Protein AF-A0A6M0CFJ0-F1 (afdb_monomer)

Secondary structure (DSSP, 8-state):
--TTTT-HHHHHHHHHHHHHHHHHH-SS-SB-HHHHHHHHHHHHHHHHHHHHHHHHHHHHHHHHHHHHHHTTHHHHHHTT-PPGGGG-B-HHHHHHHHHHHHHHHTT--

Foldseek 3Di:
DPVLVVQQLNVQLVVLVVVLVVQVPDPDRQADPQRSVLLSVLSSLQSNQVNPVSNVVVVCVSVVVSVVLQVCQVVCVVVVNRDPPNNHHHNCNSCVPCVVVSVVSVVRD

Sequence (109 aa):
MLPLVEHPWLTGLILNSVLAIAAIISPKKLLTPAGLIHAWALGVIIWGTLGWQGYGVIMFYFLVGSAVTRIGMAEKEAAGIAEKRSGARGPENVWGSALTGTICALGIW

Mean predicted aligned error: 4.58 Å

Solvent-accessible surface area (backbone atoms only — not comparable to full-atom values): 6001 Å² total; per-residue (Å²): 130,65,76,55,73,80,37,42,54,58,44,17,47,53,54,32,49,54,51,50,53,52,52,70,71,42,89,77,53,62,42,36,78,64,14,44,56,46,48,36,54,50,45,22,50,35,23,46,56,49,33,70,66,47,38,50,52,54,51,49,54,52,53,52,52,54,52,60,64,54,59,61,42,72,59,28,50,75,69,72,66,48,56,70,74,83,57,28,34,39,47,67,62,54,44,72,76,40,46,69,60,49,57,54,42,74,67,65,124

Radius of gyration: 15.46 Å; Cα contacts (8 Å, |Δi|>4): 82; chains: 1; bounding box: 36×21×51 Å

pLDDT: mean 90.95, std 9.39, range [51.56, 98.5]

Structure (mmCIF, N/CA/C/O backbone):
data_AF-A0A6M0CFJ0-F1
#
_entry.id   AF-A0A6M0CFJ0-F1
#
loop_
_atom_site.group_PDB
_atom_site.id
_atom_site.type_symbol
_atom_site.label_atom_id
_atom_site.label_alt_id
_atom_site.label_comp_id
_atom_site.label_asym_id
_atom_site.label_entity_id
_atom_site.label_seq_id
_atom_site.pdbx_PDB_ins_code
_atom_site.Cartn_x
_atom_site.Cartn_y
_atom_site.Cartn_z
_atom_site.occupancy
_atom_site.B_iso_or_equiv
_atom_site.auth_seq_id
_atom_site.auth_comp_id
_atom_site.auth_asym_id
_atom_site.auth_atom_id
_atom_site.pdbx_PDB_model_num
ATOM 1 N N . MET A 1 1 ? 0.773 -0.155 -28.346 1.00 51.56 1 MET A N 1
ATOM 2 C CA . MET A 1 1 ? 0.516 -0.121 -26.887 1.00 51.56 1 MET A CA 1
ATOM 3 C C . MET A 1 1 ? 0.596 1.333 -26.438 1.00 51.56 1 MET A C 1
ATOM 5 O O . MET A 1 1 ? 1.303 2.092 -27.082 1.00 51.56 1 MET A O 1
ATOM 9 N N . LEU A 1 2 ? -0.173 1.759 -25.430 1.00 55.88 2 LEU A N 1
ATOM 10 C CA . LEU A 1 2 ? -0.109 3.138 -24.918 1.00 55.88 2 LEU A CA 1
ATOM 11 C C . LEU A 1 2 ? 1.305 3.439 -24.373 1.00 55.88 2 LEU A C 1
ATOM 13 O O . LEU A 1 2 ? 1.845 2.581 -23.676 1.00 55.88 2 LEU A O 1
ATOM 17 N N . PRO A 1 3 ? 1.872 4.640 -24.597 1.00 60.22 3 PRO A N 1
ATOM 18 C CA . PRO A 1 3 ? 3.250 4.987 -24.216 1.00 60.22 3 PRO A CA 1
ATOM 19 C C . PRO A 1 3 ? 3.545 4.868 -22.709 1.00 60.22 3 PRO A C 1
ATOM 21 O O . PRO A 1 3 ? 4.693 4.719 -22.311 1.00 60.22 3 PRO A O 1
ATOM 24 N N . LEU A 1 4 ? 2.518 4.870 -21.851 1.00 58.06 4 LEU A N 1
ATOM 25 C CA . LEU A 1 4 ? 2.677 4.639 -20.410 1.00 58.06 4 LEU A CA 1
ATOM 26 C C . LEU A 1 4 ? 3.129 3.206 -20.085 1.00 58.06 4 LEU A C 1
ATOM 28 O O . LEU A 1 4 ? 3.909 3.000 -19.156 1.00 58.06 4 LEU A O 1
ATOM 32 N N . VAL A 1 5 ? 2.699 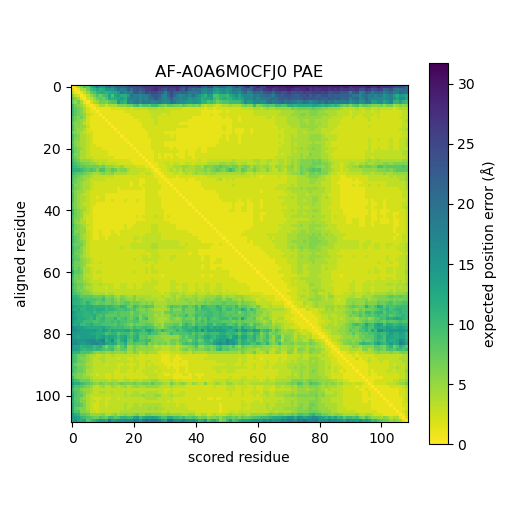2.216 -20.873 1.00 63.03 5 VAL A N 1
ATOM 33 C CA . VAL A 1 5 ? 3.082 0.808 -20.670 1.00 63.03 5 VAL A CA 1
ATOM 34 C C . VAL A 1 5 ? 4.590 0.612 -20.866 1.00 63.03 5 VAL A C 1
ATOM 36 O O . VAL A 1 5 ? 5.177 -0.248 -20.218 1.00 63.03 5 VAL A 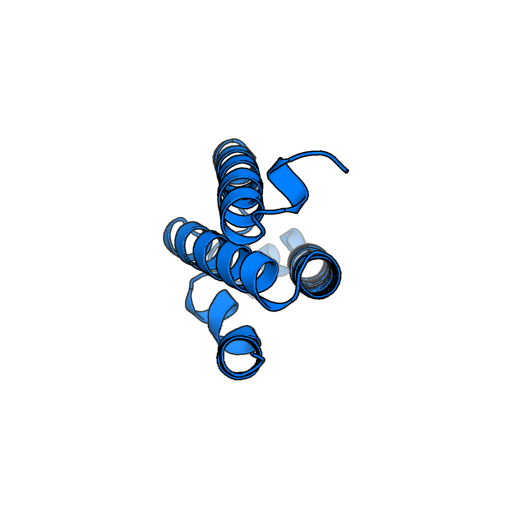O 1
ATOM 39 N N . GLU A 1 6 ? 5.228 1.443 -21.695 1.00 75.25 6 GLU A N 1
ATOM 40 C CA . GLU A 1 6 ? 6.665 1.363 -21.985 1.00 75.25 6 GLU A CA 1
ATOM 41 C C . GLU A 1 6 ? 7.545 1.863 -20.829 1.00 75.25 6 GLU A C 1
ATOM 43 O O . GLU A 1 6 ? 8.725 1.528 -20.770 1.00 75.25 6 GLU A O 1
ATOM 48 N N . HIS A 1 7 ? 6.981 2.614 -19.875 1.00 89.44 7 HIS A N 1
ATOM 49 C CA . HIS A 1 7 ? 7.714 3.143 -18.725 1.00 89.44 7 HIS A CA 1
ATOM 50 C C . HIS A 1 7 ? 7.130 2.595 -17.407 1.00 89.44 7 HIS A C 1
ATOM 52 O O . HIS A 1 7 ? 6.359 3.284 -16.726 1.00 89.44 7 HIS A O 1
ATOM 58 N N . PRO A 1 8 ? 7.484 1.355 -17.007 1.00 91.56 8 PRO A N 1
ATOM 59 C CA . PRO A 1 8 ? 6.822 0.638 -15.912 1.00 91.56 8 PRO A CA 1
ATOM 60 C C . PRO A 1 8 ? 6.860 1.415 -14.592 1.00 91.56 8 PRO A C 1
ATOM 62 O O . PRO A 1 8 ? 5.840 1.545 -13.923 1.00 91.56 8 PRO A O 1
ATOM 65 N N . TRP A 1 9 ? 7.988 2.042 -14.262 1.00 94.69 9 TRP A N 1
ATOM 66 C CA . TRP A 1 9 ? 8.125 2.871 -13.062 1.00 94.69 9 TRP A CA 1
ATOM 67 C C . TRP A 1 9 ? 7.190 4.087 -13.034 1.00 94.69 9 TRP A C 1
ATOM 69 O O . TRP A 1 9 ? 6.632 4.403 -11.985 1.00 94.69 9 TRP A O 1
ATOM 79 N N . LEU A 1 10 ? 6.972 4.744 -14.179 1.00 95.56 10 LEU A N 1
ATOM 80 C CA . LEU A 1 10 ? 6.082 5.904 -14.267 1.00 95.56 10 LEU A CA 1
ATOM 81 C C . LEU A 1 10 ? 4.621 5.469 -14.131 1.00 95.56 10 LEU A C 1
ATOM 83 O O . LEU A 1 10 ? 3.858 6.093 -13.394 1.00 95.56 10 LEU A O 1
ATOM 87 N N . THR A 1 11 ? 4.246 4.364 -14.780 1.00 95.12 11 THR A N 1
ATOM 88 C CA . THR A 1 11 ? 2.911 3.777 -14.615 1.00 95.12 11 THR A CA 1
ATOM 89 C C . THR A 1 11 ? 2.660 3.375 -13.167 1.00 95.12 11 THR A C 1
ATOM 91 O O . THR A 1 11 ? 1.619 3.729 -12.615 1.00 95.12 11 THR A O 1
ATOM 94 N N . GLY A 1 12 ? 3.628 2.720 -12.521 1.00 96.75 12 GLY A N 1
ATOM 95 C CA . GLY A 1 12 ? 3.562 2.387 -11.101 1.00 96.75 12 GLY A CA 1
ATOM 96 C C . GLY A 1 12 ? 3.373 3.628 -10.231 1.00 96.75 12 GLY A C 1
ATOM 97 O O . GLY A 1 12 ? 2.481 3.649 -9.384 1.00 96.75 12 GLY A O 1
ATOM 98 N N . LEU A 1 13 ? 4.150 4.688 -10.465 1.00 97.81 13 LEU A N 1
ATOM 99 C CA . LEU A 1 13 ? 4.053 5.946 -9.723 1.00 97.81 13 LEU A CA 1
ATOM 100 C C . LEU A 1 13 ? 2.664 6.587 -9.846 1.00 97.81 13 LEU A C 1
ATOM 102 O O . LEU A 1 13 ? 2.060 6.947 -8.832 1.00 97.81 13 LEU A O 1
ATOM 106 N N . ILE A 1 14 ? 2.141 6.703 -11.070 1.00 97.25 14 ILE A N 1
ATOM 107 C CA . ILE A 1 14 ? 0.830 7.309 -11.339 1.00 97.25 14 ILE A CA 1
ATOM 108 C C . ILE A 1 14 ? -0.278 6.467 -10.703 1.00 97.25 14 ILE A C 1
ATOM 110 O O . ILE A 1 14 ? -1.081 6.997 -9.934 1.00 97.25 14 ILE A O 1
ATOM 114 N N . LEU A 1 15 ? -0.292 5.158 -10.969 1.00 97.19 15 LEU A N 1
ATOM 115 C CA . LEU A 1 15 ? -1.300 4.235 -10.449 1.00 97.19 15 LEU A CA 1
ATOM 116 C C . LEU A 1 15 ? -1.368 4.286 -8.920 1.00 97.19 15 LEU A C 1
ATOM 118 O O . LEU A 1 15 ? -2.443 4.475 -8.348 1.00 97.19 15 LEU A O 1
ATOM 122 N N . ASN A 1 16 ? -0.222 4.161 -8.250 1.00 98.31 16 ASN A N 1
ATOM 123 C CA . ASN A 1 16 ? -0.182 4.146 -6.792 1.00 98.31 16 ASN A CA 1
ATOM 124 C C . ASN A 1 16 ? -0.545 5.510 -6.200 1.00 98.31 16 ASN A C 1
ATOM 126 O O . ASN A 1 16 ? -1.179 5.556 -5.149 1.00 98.31 16 ASN A O 1
ATOM 130 N N . SER A 1 17 ? -0.218 6.617 -6.869 1.00 98.44 17 SER A N 1
ATOM 131 C CA . SER A 1 17 ? -0.623 7.954 -6.417 1.00 98.44 17 SER A CA 1
ATOM 132 C C . SER A 1 17 ? -2.139 8.152 -6.504 1.00 98.44 17 SER A C 1
ATOM 134 O O . SER A 1 17 ? -2.743 8.654 -5.557 1.00 98.44 17 SER A O 1
ATOM 136 N N . VAL A 1 18 ? -2.782 7.678 -7.579 1.00 98.31 18 VAL A N 1
ATOM 137 C CA . VAL A 1 18 ? -4.251 7.680 -7.705 1.00 98.31 18 VAL A CA 1
ATOM 138 C C . VAL A 1 18 ? -4.896 6.841 -6.597 1.00 98.31 18 VAL A C 1
ATOM 140 O O . VAL A 1 18 ? -5.828 7.300 -5.934 1.00 98.31 18 VAL A O 1
ATOM 143 N N . LEU A 1 19 ? -4.374 5.639 -6.337 1.00 97.69 19 LEU A N 1
ATOM 144 C CA . LEU A 1 19 ? -4.867 4.776 -5.259 1.00 97.69 19 LEU A CA 1
ATOM 145 C C . LEU A 1 19 ? -4.644 5.386 -3.869 1.00 97.69 19 LEU A C 1
ATOM 147 O O . LEU A 1 19 ? -5.511 5.262 -3.003 1.00 97.69 19 LEU A O 1
ATOM 151 N N . ALA A 1 20 ? -3.527 6.082 -3.651 1.00 98.12 20 ALA A N 1
ATOM 152 C CA . ALA A 1 20 ? -3.262 6.773 -2.396 1.00 98.12 20 ALA A CA 1
ATOM 153 C C . ALA A 1 20 ? -4.268 7.906 -2.155 1.00 98.12 20 ALA A C 1
ATOM 155 O O . ALA A 1 20 ? -4.826 8.000 -1.061 1.00 98.12 20 ALA A O 1
ATOM 156 N N . ILE A 1 21 ? -4.579 8.704 -3.182 1.00 98.06 21 ILE A N 1
ATOM 157 C CA . ILE A 1 21 ? -5.630 9.729 -3.113 1.00 98.06 21 ILE A CA 1
ATOM 158 C C . ILE A 1 21 ? -6.983 9.079 -2.792 1.00 98.06 21 ILE A C 1
ATOM 160 O O . ILE A 1 21 ? -7.667 9.519 -1.867 1.00 98.06 21 ILE A O 1
ATOM 164 N N . ALA A 1 22 ? -7.338 7.986 -3.477 1.00 97.31 22 ALA A N 1
ATOM 165 C CA . ALA A 1 22 ? -8.566 7.237 -3.205 1.00 97.31 22 ALA A CA 1
ATOM 166 C C . ALA A 1 22 ? -8.631 6.723 -1.748 1.00 97.31 22 ALA A C 1
ATOM 168 O O . ALA A 1 22 ? -9.671 6.802 -1.089 1.00 97.31 22 ALA A O 1
ATOM 169 N N . ALA A 1 23 ? -7.512 6.252 -1.194 1.00 96.25 23 ALA A N 1
ATOM 170 C CA . ALA A 1 23 ? -7.420 5.823 0.201 1.00 96.25 23 ALA A CA 1
ATOM 171 C C . ALA A 1 23 ? -7.539 6.997 1.200 1.00 96.25 23 ALA A C 1
ATOM 173 O O . ALA A 1 23 ? -8.128 6.845 2.279 1.00 96.25 23 ALA A O 1
ATOM 174 N N . ILE A 1 24 ? -7.030 8.183 0.849 1.00 96.88 24 ILE A N 1
ATOM 175 C CA . ILE A 1 24 ? -7.139 9.407 1.659 1.00 96.88 24 ILE A CA 1
ATOM 176 C C . ILE A 1 24 ? -8.583 9.912 1.720 1.00 96.88 24 ILE A C 1
ATOM 178 O O . ILE A 1 24 ? -9.013 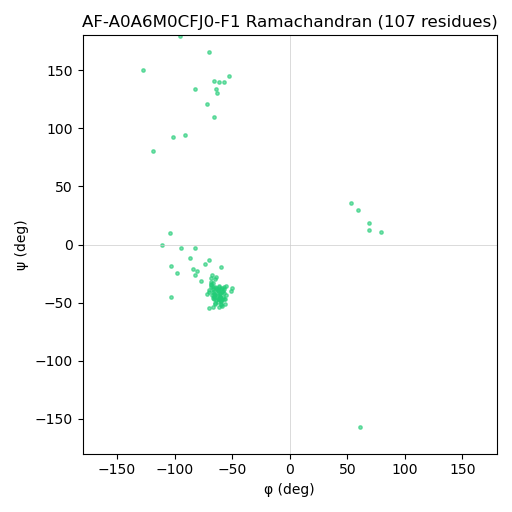10.345 2.788 1.00 96.88 24 ILE A O 1
ATOM 182 N N . ILE A 1 25 ? -9.360 9.798 0.644 1.00 96.75 25 ILE A N 1
ATOM 183 C CA . ILE A 1 25 ? -10.773 10.219 0.645 1.00 96.75 25 ILE A CA 1
ATOM 184 C C . ILE A 1 25 ? -11.722 9.149 1.203 1.00 96.75 25 ILE A C 1
ATOM 186 O O . ILE A 1 25 ? -12.816 9.471 1.656 1.00 96.75 25 ILE A O 1
ATOM 190 N N . SER A 1 26 ? -11.316 7.875 1.216 1.00 93.25 26 SER A N 1
ATOM 191 C CA . SER A 1 26 ? -12.170 6.782 1.693 1.00 93.25 26 SER A CA 1
ATOM 192 C C . SER A 1 26 ? -12.508 6.920 3.188 1.00 93.25 26 SER A C 1
ATOM 194 O O . SER A 1 26 ? -11.594 7.124 3.998 1.00 93.25 26 SER A O 1
ATOM 196 N N . PRO A 1 27 ? -13.782 6.750 3.596 1.00 87.25 27 PRO A N 1
ATOM 197 C CA . PRO A 1 27 ? -14.190 6.868 4.998 1.00 87.25 27 PRO A CA 1
ATOM 198 C C . PRO A 1 27 ? -13.633 5.732 5.866 1.00 87.25 27 PRO A C 1
ATOM 200 O O . PRO A 1 27 ? -13.371 5.915 7.052 1.00 87.25 27 PRO A O 1
ATOM 203 N N . LYS A 1 28 ? -13.407 4.548 5.283 1.00 87.44 28 LYS A N 1
ATOM 204 C CA . LYS A 1 28 ? -12.923 3.368 6.007 1.00 87.44 28 LYS A CA 1
ATOM 205 C C . LYS A 1 28 ? -11.426 3.165 5.778 1.00 87.44 28 LYS A C 1
ATOM 207 O O . LYS A 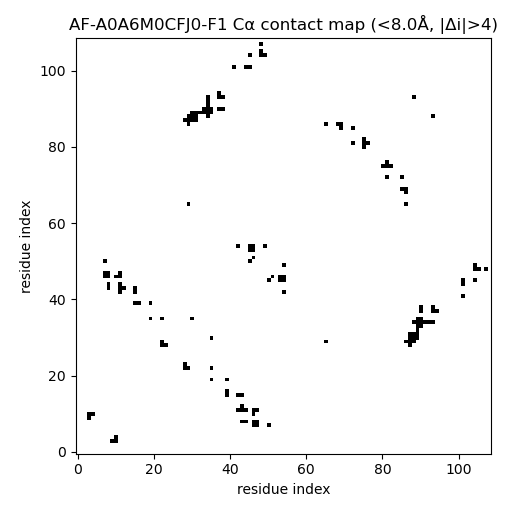1 28 ? -11.023 2.455 4.858 1.00 87.44 28 LYS A O 1
ATOM 212 N N . LYS A 1 29 ? -10.595 3.721 6.661 1.00 92.06 29 LYS A N 1
ATOM 213 C CA . LYS A 1 29 ? -9.124 3.667 6.560 1.00 92.06 29 LYS A CA 1
ATOM 214 C C . LYS A 1 29 ? -8.573 2.253 6.720 1.00 92.06 29 LYS A C 1
ATOM 216 O O . LYS A 1 29 ? -8.646 1.693 7.803 1.00 92.06 29 LYS A O 1
ATOM 221 N N . LEU A 1 30 ? -8.053 1.662 5.644 1.00 93.69 30 LEU A N 1
ATOM 222 C CA . LEU A 1 30 ? -7.410 0.335 5.666 1.00 93.69 30 LEU A CA 1
ATOM 223 C C . LEU A 1 30 ? -5.962 0.383 6.169 1.00 93.69 30 LEU A C 1
ATOM 225 O O . LEU A 1 30 ? -5.427 -0.621 6.633 1.00 93.69 30 LEU A O 1
ATOM 229 N N . LEU A 1 31 ? -5.337 1.552 6.059 1.00 95.31 31 LEU A N 1
ATOM 230 C CA . LEU A 1 31 ? -3.947 1.811 6.402 1.00 95.31 31 LEU A CA 1
ATOM 231 C C . LEU A 1 31 ? -3.881 3.010 7.347 1.00 95.31 31 LEU A C 1
ATOM 233 O O . LEU A 1 31 ? -4.710 3.921 7.268 1.00 95.31 31 LEU A O 1
ATOM 237 N N . THR A 1 32 ? -2.879 3.024 8.221 1.00 96.00 32 THR A N 1
ATOM 238 C CA . THR A 1 32 ? -2.478 4.249 8.925 1.00 96.00 32 THR A CA 1
ATOM 239 C C . THR A 1 32 ? -1.824 5.228 7.937 1.00 96.00 32 THR A C 1
ATOM 241 O O . THR A 1 32 ? -1.435 4.805 6.847 1.00 96.00 32 THR A O 1
ATOM 244 N N . PRO A 1 33 ? -1.639 6.519 8.277 1.00 96.62 33 PRO A N 1
ATOM 245 C CA . PRO A 1 33 ? -0.937 7.456 7.394 1.00 96.62 33 PRO A CA 1
ATOM 246 C C . PRO A 1 33 ? 0.465 6.972 6.993 1.00 96.62 33 PRO A C 1
ATOM 248 O O . PRO A 1 33 ? 0.813 6.987 5.816 1.00 96.62 33 PRO A O 1
ATOM 251 N N . ALA A 1 34 ? 1.236 6.446 7.951 1.00 97.50 34 ALA A N 1
ATOM 252 C CA . ALA A 1 34 ? 2.529 5.828 7.663 1.00 97.50 34 ALA A CA 1
ATOM 253 C C . ALA A 1 34 ? 2.369 4.551 6.819 1.00 97.50 34 ALA A C 1
ATOM 255 O O . ALA A 1 34 ? 3.084 4.361 5.840 1.00 97.50 34 ALA A O 1
ATOM 256 N N . GLY A 1 35 ? 1.387 3.699 7.135 1.00 97.31 35 GLY A N 1
ATOM 257 C CA . GLY A 1 35 ? 1.086 2.507 6.341 1.00 97.31 35 GLY A CA 1
ATOM 258 C C . GLY A 1 35 ? 0.776 2.838 4.880 1.00 97.31 35 GLY A C 1
ATOM 259 O O . GLY A 1 35 ? 1.215 2.115 3.994 1.00 97.31 35 GLY A O 1
ATOM 260 N N . LEU A 1 36 ? 0.096 3.957 4.616 1.00 98.00 36 LEU A N 1
ATOM 261 C CA . LEU A 1 36 ? -0.216 4.417 3.266 1.00 98.00 36 LEU A CA 1
ATOM 262 C C . LEU A 1 36 ? 1.036 4.808 2.478 1.00 98.00 36 LEU A C 1
ATOM 264 O O . LEU A 1 36 ? 1.173 4.391 1.333 1.00 98.00 36 LEU A O 1
ATOM 268 N N . ILE A 1 37 ? 1.961 5.551 3.092 1.00 98.38 37 ILE A N 1
ATOM 269 C CA . ILE A 1 37 ? 3.234 5.932 2.457 1.00 98.38 37 ILE A CA 1
ATOM 270 C C . ILE A 1 37 ? 4.045 4.679 2.100 1.00 98.38 37 ILE A C 1
ATOM 272 O O . ILE A 1 37 ? 4.551 4.551 0.987 1.00 98.38 37 ILE A O 1
ATOM 276 N N . HIS A 1 38 ? 4.124 3.720 3.025 1.00 98.25 38 HIS A N 1
ATOM 277 C CA . HIS A 1 38 ? 4.862 2.477 2.806 1.00 98.25 38 HIS A CA 1
ATOM 278 C C . HIS A 1 38 ? 4.177 1.568 1.773 1.00 98.25 38 HIS A C 1
ATOM 280 O O . HIS A 1 38 ? 4.865 0.972 0.949 1.00 98.25 38 HIS A O 1
ATOM 286 N N . ALA A 1 39 ? 2.844 1.484 1.774 1.00 97.69 39 ALA A N 1
ATOM 287 C CA . ALA A 1 39 ? 2.087 0.728 0.776 1.00 97.69 39 ALA A CA 1
ATOM 288 C C . ALA A 1 39 ? 2.205 1.348 -0.624 1.00 97.69 39 ALA A C 1
ATOM 290 O O . ALA A 1 39 ? 2.345 0.616 -1.599 1.00 97.69 39 ALA A O 1
ATOM 291 N N . TRP A 1 40 ? 2.209 2.681 -0.720 1.00 98.50 40 TRP A N 1
ATOM 292 C CA . TRP A 1 40 ? 2.467 3.401 -1.965 1.00 98.50 40 TRP A CA 1
ATOM 293 C C . TRP A 1 40 ? 3.856 3.065 -2.516 1.00 98.50 40 TRP A C 1
ATOM 295 O O . TRP A 1 40 ? 3.966 2.638 -3.663 1.00 98.50 40 TRP A O 1
ATOM 305 N N . ALA A 1 41 ? 4.902 3.168 -1.688 1.00 98.31 41 ALA A N 1
ATOM 306 C CA . ALA A 1 41 ? 6.268 2.850 -2.101 1.00 98.31 41 ALA A CA 1
ATOM 307 C C . ALA A 1 41 ? 6.402 1.385 -2.547 1.00 98.31 41 ALA A C 1
ATOM 309 O O . ALA A 1 41 ? 6.936 1.112 -3.622 1.00 98.31 41 ALA A O 1
ATOM 310 N N . LEU A 1 42 ? 5.859 0.448 -1.760 1.00 98.06 42 LEU A N 1
ATOM 311 C CA . LEU A 1 42 ? 5.844 -0.973 -2.104 1.00 98.06 42 LEU A CA 1
ATOM 312 C C . LEU A 1 42 ? 5.128 -1.217 -3.438 1.00 98.06 42 LEU A C 1
ATOM 314 O O . LEU A 1 42 ? 5.642 -1.938 -4.287 1.00 98.06 42 LEU A O 1
ATOM 318 N N . GLY A 1 43 ? 3.967 -0.601 -3.651 1.00 97.88 43 GLY A N 1
ATOM 319 C CA . GLY A 1 43 ? 3.215 -0.762 -4.887 1.00 97.88 43 GLY A CA 1
ATOM 320 C C . GLY A 1 43 ? 3.956 -0.224 -6.115 1.00 97.88 43 GLY A C 1
ATOM 321 O O . GLY A 1 43 ? 3.914 -0.858 -7.171 1.00 97.88 43 GLY A O 1
ATOM 322 N N . VAL A 1 44 ? 4.678 0.896 -5.995 1.00 98.19 44 VAL A N 1
ATOM 323 C CA . VAL A 1 44 ? 5.531 1.410 -7.083 1.00 98.19 44 VAL A CA 1
ATOM 324 C C . VAL A 1 44 ? 6.643 0.412 -7.410 1.00 98.19 44 VAL A C 1
ATOM 326 O O . VAL A 1 44 ? 6.844 0.100 -8.583 1.00 98.19 44 VAL A O 1
ATOM 329 N N . ILE A 1 45 ? 7.315 -0.134 -6.391 1.00 97.31 45 ILE A N 1
ATOM 330 C CA . ILE A 1 45 ? 8.389 -1.123 -6.569 1.00 97.31 45 ILE A CA 1
ATOM 331 C C . ILE A 1 45 ? 7.863 -2.393 -7.237 1.00 97.31 45 ILE A C 1
ATOM 333 O O . ILE A 1 45 ? 8.459 -2.872 -8.200 1.00 97.31 45 ILE A O 1
ATOM 337 N N . ILE A 1 46 ? 6.736 -2.931 -6.767 1.00 96.94 46 ILE A N 1
ATOM 338 C CA . ILE A 1 46 ? 6.167 -4.171 -7.306 1.00 96.94 46 ILE A CA 1
ATOM 339 C C . ILE A 1 46 ? 5.716 -3.984 -8.752 1.00 96.94 46 ILE A C 1
ATOM 341 O O . ILE A 1 46 ? 5.973 -4.856 -9.575 1.00 96.94 46 ILE A O 1
ATOM 345 N N . TRP A 1 47 ? 5.111 -2.845 -9.097 1.00 96.81 47 TRP A N 1
ATOM 346 C CA . TRP A 1 47 ? 4.772 -2.571 -10.493 1.00 96.81 47 TRP A CA 1
ATOM 347 C C . TRP A 1 47 ? 6.028 -2.430 -11.363 1.00 96.81 47 TRP A C 1
ATOM 349 O O . TRP A 1 47 ? 6.080 -2.977 -12.461 1.00 96.81 47 TRP A O 1
ATOM 359 N N . GLY A 1 48 ? 7.046 -1.716 -10.871 1.00 95.31 48 GLY A N 1
ATOM 360 C CA . GLY A 1 48 ? 8.301 -1.490 -11.589 1.00 95.31 48 GLY A CA 1
ATOM 361 C C . GLY A 1 48 ? 9.126 -2.756 -11.834 1.00 95.31 48 GLY A C 1
ATOM 362 O O . GLY A 1 48 ? 9.827 -2.821 -12.838 1.00 95.31 48 GLY A O 1
ATOM 363 N N . THR A 1 49 ? 9.025 -3.754 -10.951 1.00 95.06 49 THR A N 1
ATOM 364 C CA . THR A 1 49 ? 9.826 -4.993 -10.998 1.00 95.06 49 THR A CA 1
ATOM 365 C C . THR A 1 49 ? 9.052 -6.199 -11.532 1.00 95.06 49 THR A C 1
ATOM 367 O O . THR A 1 49 ? 9.556 -6.936 -12.370 1.00 95.06 49 THR A O 1
ATOM 370 N N . LEU A 1 50 ? 7.814 -6.410 -11.074 1.00 94.62 50 LEU A N 1
ATOM 371 C CA . LEU A 1 50 ? 7.008 -7.604 -11.370 1.00 94.62 50 LEU A CA 1
ATOM 372 C C . LEU A 1 50 ? 5.797 -7.317 -12.269 1.00 94.62 50 LEU A C 1
ATOM 374 O O . LEU A 1 50 ? 5.020 -8.228 -12.569 1.00 94.62 50 LEU A O 1
ATOM 378 N N . GLY A 1 51 ? 5.603 -6.059 -12.673 1.00 94.25 51 GLY A N 1
ATOM 379 C CA . GLY A 1 51 ? 4.496 -5.645 -13.525 1.00 94.25 51 GLY A CA 1
ATOM 380 C C . GLY A 1 51 ? 3.120 -5.892 -12.904 1.00 94.25 51 GLY A C 1
ATOM 381 O O . GLY A 1 51 ? 2.943 -5.993 -11.686 1.00 94.25 51 GLY A O 1
ATOM 382 N N . TRP A 1 52 ? 2.112 -5.993 -13.770 1.00 95.06 52 TRP A N 1
ATOM 383 C CA . TRP A 1 52 ? 0.717 -6.146 -13.356 1.00 95.06 52 TRP A CA 1
ATOM 384 C C . TRP A 1 52 ? 0.442 -7.499 -12.681 1.00 95.06 52 TRP A C 1
ATOM 386 O O . TRP A 1 52 ? -0.461 -7.587 -11.851 1.00 95.06 52 TRP A O 1
ATOM 396 N N . GLN A 1 53 ? 1.225 -8.538 -12.994 1.00 95.25 53 GLN A N 1
ATOM 397 C CA . GLN A 1 53 ? 1.081 -9.873 -12.415 1.00 95.25 53 GLN A CA 1
ATOM 398 C C . GLN A 1 53 ? 1.423 -9.857 -10.924 1.00 95.25 53 GLN A C 1
ATOM 400 O O . GLN A 1 53 ? 0.598 -10.250 -10.098 1.00 95.25 53 GLN A O 1
ATOM 405 N N . GLY A 1 54 ? 2.608 -9.345 -10.566 1.00 95.00 54 GLY A N 1
ATOM 406 C CA . GLY A 1 54 ? 2.993 -9.192 -9.162 1.00 95.00 54 GLY A CA 1
ATOM 407 C C . GLY A 1 54 ? 2.064 -8.227 -8.428 1.00 95.00 54 GLY A C 1
ATOM 408 O O . GLY A 1 54 ? 1.638 -8.499 -7.304 1.00 95.00 54 GLY A O 1
ATOM 409 N N . TYR A 1 55 ? 1.674 -7.139 -9.098 1.00 95.94 55 TYR A N 1
ATOM 410 C CA . TYR A 1 55 ? 0.770 -6.147 -8.528 1.00 95.94 55 TYR A CA 1
ATOM 411 C C . TYR A 1 55 ? -0.619 -6.723 -8.203 1.00 95.94 55 TYR A C 1
ATOM 413 O O . TYR A 1 55 ? -1.166 -6.465 -7.132 1.00 95.94 55 TYR A O 1
ATOM 421 N N . GLY A 1 56 ? -1.179 -7.555 -9.085 1.00 97.12 56 GLY A N 1
ATOM 422 C CA . GLY A 1 56 ? -2.465 -8.218 -8.864 1.00 97.12 56 GLY A CA 1
ATOM 423 C C . GLY A 1 56 ? -2.456 -9.128 -7.635 1.00 97.12 56 GLY A C 1
ATOM 424 O O . GLY A 1 56 ? -3.384 -9.077 -6.825 1.00 97.12 56 GLY A O 1
ATOM 425 N N . VAL A 1 57 ? -1.380 -9.898 -7.444 1.00 95.56 57 VAL A N 1
ATOM 426 C CA . VAL A 1 57 ? -1.220 -10.788 -6.284 1.00 95.56 57 VAL A CA 1
ATOM 427 C C . VAL A 1 57 ? -1.194 -9.995 -4.977 1.00 95.56 57 VAL A C 1
ATOM 429 O O . VAL A 1 57 ? -1.946 -10.314 -4.053 1.00 95.56 57 VAL A O 1
ATOM 432 N N . ILE A 1 58 ? -0.380 -8.935 -4.894 1.00 94.81 58 ILE A N 1
ATOM 433 C CA . ILE A 1 58 ? -0.282 -8.144 -3.657 1.00 94.81 58 ILE A CA 1
ATOM 434 C C . ILE A 1 58 ? -1.586 -7.400 -3.349 1.00 94.81 58 ILE A C 1
ATOM 436 O O . ILE A 1 58 ? -1.983 -7.320 -2.186 1.00 94.81 58 ILE A O 1
ATOM 440 N N . MET A 1 59 ? -2.287 -6.907 -4.376 1.00 96.25 59 MET A N 1
ATOM 441 C CA . MET A 1 59 ? -3.558 -6.209 -4.207 1.00 96.25 59 MET A CA 1
ATOM 442 C C . MET A 1 59 ? -4.643 -7.161 -3.722 1.00 96.25 59 MET A C 1
ATOM 444 O O . MET A 1 59 ? -5.379 -6.822 -2.794 1.00 96.25 59 MET A O 1
ATOM 448 N N . PHE A 1 60 ? -4.711 -8.366 -4.289 1.00 96.31 60 PHE A N 1
ATOM 449 C CA . PHE A 1 60 ? -5.627 -9.402 -3.826 1.00 96.31 60 PHE A CA 1
ATOM 450 C C . PHE A 1 60 ? -5.360 -9.762 -2.360 1.00 96.31 60 PHE A C 1
ATOM 452 O O . PHE A 1 60 ? -6.271 -9.687 -1.535 1.00 96.31 60 PHE A O 1
ATOM 459 N N . TYR A 1 61 ? -4.106 -10.069 -2.014 1.00 93.38 61 TYR A N 1
ATOM 460 C CA . TYR A 1 61 ? -3.711 -10.396 -0.643 1.00 93.38 61 TYR A CA 1
ATOM 461 C C . TYR A 1 61 ? -4.072 -9.275 0.344 1.00 93.38 61 TYR A C 1
ATOM 463 O O . TYR A 1 61 ? -4.687 -9.525 1.386 1.00 93.38 61 TYR A O 1
ATOM 471 N N . PHE A 1 62 ? -3.753 -8.025 -0.003 1.00 94.88 62 PHE A N 1
ATOM 472 C CA . PHE A 1 62 ? -4.060 -6.866 0.827 1.00 94.88 62 PHE A CA 1
ATOM 473 C C . PHE A 1 62 ? -5.570 -6.705 1.041 1.00 94.88 62 PHE A C 1
ATOM 475 O O . PHE A 1 62 ? -6.010 -6.652 2.193 1.00 94.88 62 PHE A O 1
ATOM 482 N N . LEU A 1 63 ? -6.359 -6.661 -0.038 1.00 94.75 63 LEU A N 1
ATOM 483 C CA . LEU A 1 63 ? -7.799 -6.404 0.020 1.00 94.75 63 LEU A CA 1
ATOM 484 C C . LEU A 1 63 ? -8.552 -7.523 0.739 1.00 94.75 63 LEU A C 1
ATOM 486 O O . LEU A 1 63 ? -9.345 -7.237 1.636 1.00 94.75 63 LEU A O 1
ATOM 490 N N . VAL A 1 64 ? -8.272 -8.785 0.400 1.00 95.00 64 VAL A N 1
ATOM 491 C CA . VAL A 1 64 ? -8.915 -9.942 1.037 1.00 95.00 64 VAL A CA 1
ATOM 492 C C . VAL A 1 64 ? -8.552 -10.003 2.511 1.00 95.00 64 VAL A C 1
ATOM 494 O O . VAL A 1 64 ? -9.444 -10.087 3.354 1.00 95.00 64 VAL A O 1
ATOM 497 N N . GLY A 1 65 ? -7.268 -9.870 2.853 1.00 90.94 65 GLY A N 1
ATOM 498 C CA . GLY A 1 65 ? -6.862 -9.857 4.252 1.00 90.94 65 GLY A CA 1
ATOM 499 C C . GLY A 1 65 ? -7.537 -8.720 5.026 1.00 90.94 65 GLY A C 1
ATOM 500 O O . GLY A 1 65 ? -7.965 -8.912 6.159 1.00 90.94 65 GLY A O 1
ATOM 501 N N . SER A 1 66 ? -7.651 -7.530 4.426 1.00 90.88 66 SER A N 1
ATOM 502 C CA . SER A 1 66 ? -8.293 -6.383 5.072 1.00 90.88 66 SER A CA 1
ATOM 503 C C . SER A 1 66 ? -9.796 -6.583 5.258 1.00 90.88 66 SER A C 1
ATOM 505 O O . SER A 1 66 ? -10.354 -6.117 6.253 1.00 90.88 66 SER A O 1
ATOM 507 N N . ALA A 1 67 ? -10.453 -7.260 4.316 1.00 91.38 67 ALA A N 1
ATOM 508 C CA . ALA A 1 67 ? -11.853 -7.632 4.440 1.00 91.38 67 ALA A CA 1
ATOM 509 C C . ALA A 1 67 ? -12.042 -8.624 5.595 1.00 91.38 67 ALA A C 1
ATOM 511 O O . ALA A 1 67 ? -12.840 -8.357 6.489 1.00 91.38 67 ALA A 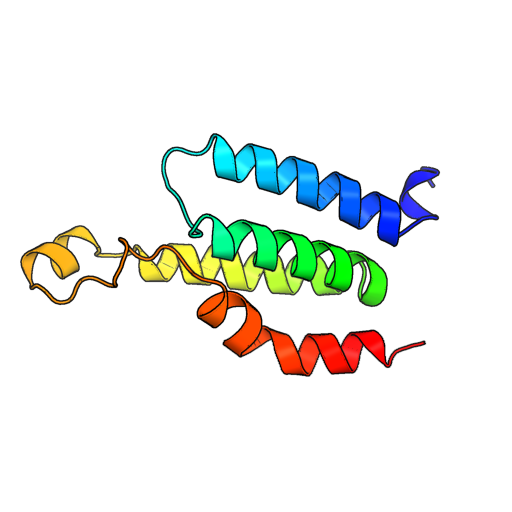O 1
ATOM 512 N N . VAL A 1 68 ? -11.247 -9.700 5.629 1.00 91.06 68 VAL A N 1
ATOM 513 C CA . VAL A 1 68 ? -11.316 -10.745 6.663 1.00 91.06 68 VAL A CA 1
ATOM 514 C C . VAL A 1 68 ? -11.048 -10.187 8.062 1.00 91.06 68 VAL A C 1
ATOM 516 O O . VAL A 1 68 ? -11.795 -10.496 8.987 1.00 91.06 68 VAL A O 1
ATOM 519 N N . THR A 1 69 ? -10.061 -9.296 8.221 1.00 84.94 69 THR A N 1
ATOM 520 C CA . THR A 1 69 ? -9.800 -8.586 9.488 1.00 84.94 69 THR A CA 1
ATOM 521 C C . THR A 1 69 ? -11.068 -7.927 10.043 1.00 84.94 69 THR A C 1
ATOM 523 O O . THR A 1 69 ? -11.330 -7.975 11.249 1.00 84.94 69 THR A O 1
ATOM 526 N N . ARG A 1 70 ? -11.885 -7.344 9.159 1.00 83.94 70 ARG A N 1
ATOM 527 C CA . ARG A 1 70 ? -13.053 -6.542 9.533 1.00 83.94 70 ARG A CA 1
ATOM 528 C C . ARG A 1 70 ? -14.334 -7.336 9.754 1.00 83.94 70 ARG A C 1
ATOM 530 O O . ARG A 1 70 ? -15.293 -6.780 10.292 1.00 83.94 70 ARG A O 1
ATOM 537 N N . ILE A 1 71 ? -14.362 -8.609 9.371 1.00 87.69 71 ILE A N 1
ATOM 538 C CA . ILE A 1 71 ? -15.490 -9.492 9.668 1.00 87.69 71 ILE A CA 1
ATOM 539 C C . ILE A 1 71 ? -15.602 -9.639 11.192 1.00 87.69 71 ILE A C 1
ATOM 541 O O . ILE A 1 71 ? -14.606 -9.874 11.884 1.00 87.69 71 ILE A O 1
ATOM 545 N N . GLY A 1 72 ? -16.817 -9.445 11.710 1.00 83.69 72 GLY A N 1
ATOM 546 C CA . GLY A 1 72 ? -17.109 -9.547 13.140 1.00 83.69 72 GLY A CA 1
ATOM 547 C C . GLY A 1 72 ? -16.486 -8.445 14.003 1.00 83.69 72 GLY A C 1
ATOM 548 O O . GLY A 1 72 ? -16.378 -8.630 15.206 1.00 83.69 72 GLY A O 1
ATOM 549 N N . MET A 1 73 ? -16.060 -7.303 13.441 1.00 84.06 73 MET A N 1
ATOM 550 C CA . MET A 1 73 ? -15.419 -6.241 14.240 1.00 84.06 73 MET A CA 1
ATOM 551 C C . MET A 1 73 ? -16.283 -5.726 15.391 1.00 84.06 73 MET A C 1
ATOM 553 O O . MET A 1 73 ? -15.749 -5.518 16.469 1.00 84.06 73 MET A O 1
ATOM 557 N N . ALA A 1 74 ? -17.598 -5.588 15.201 1.00 82.69 74 ALA A N 1
ATOM 558 C CA . ALA A 1 74 ? -18.502 -5.162 16.272 1.00 82.69 74 ALA A CA 1
ATOM 559 C C . ALA A 1 74 ? -18.529 -6.161 17.445 1.00 82.69 74 ALA A C 1
ATOM 561 O O . ALA A 1 74 ? -18.527 -5.765 18.605 1.00 82.69 74 ALA A O 1
ATOM 562 N N . GLU A 1 75 ? -18.495 -7.460 17.144 1.00 86.56 75 GLU A N 1
ATOM 563 C CA . GLU A 1 75 ? -18.424 -8.522 18.150 1.00 86.56 75 GLU A CA 1
ATOM 564 C C . GLU A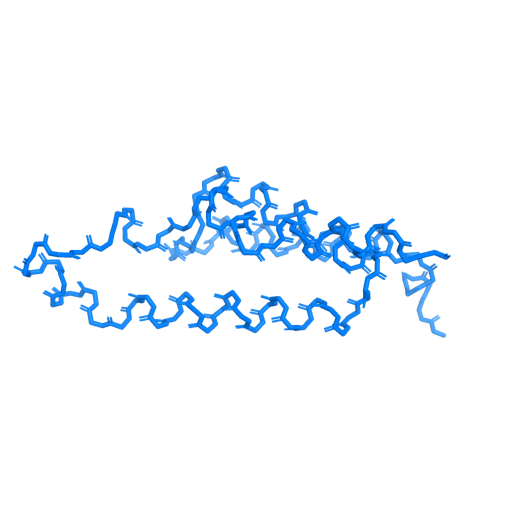 1 75 ? -17.054 -8.543 18.839 1.00 86.56 75 GLU A C 1
ATOM 566 O O . GLU A 1 75 ? -16.973 -8.640 20.061 1.00 86.56 75 GLU A O 1
ATOM 571 N N . LYS A 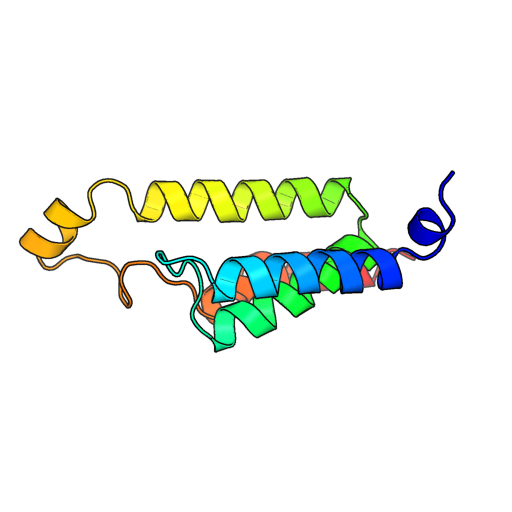1 76 ? -15.968 -8.354 18.075 1.00 84.25 76 LYS A N 1
ATOM 572 C CA . LYS A 1 76 ? -14.605 -8.242 18.617 1.00 84.25 76 LYS A CA 1
ATOM 573 C C . LYS A 1 76 ? -14.443 -7.015 19.519 1.00 84.25 76 LYS A C 1
ATOM 575 O O . LYS A 1 76 ? -13.749 -7.098 20.529 1.00 84.25 76 LYS A O 1
ATOM 580 N N . GLU A 1 77 ? -15.068 -5.890 19.170 1.00 86.00 77 GLU A N 1
ATOM 581 C CA . GLU A 1 77 ? -15.097 -4.672 19.990 1.00 86.00 77 GLU A CA 1
ATOM 582 C C . GLU A 1 77 ? -15.889 -4.901 21.277 1.00 86.00 77 GLU A C 1
ATOM 584 O O . GLU A 1 77 ? -15.378 -4.601 22.354 1.00 86.00 77 GLU A O 1
ATOM 589 N N . ALA A 1 78 ? -17.069 -5.524 21.190 1.00 87.19 78 ALA A N 1
ATOM 590 C CA . ALA A 1 78 ? -17.873 -5.882 22.358 1.00 87.19 78 ALA A CA 1
ATOM 591 C C . ALA A 1 78 ? -17.153 -6.866 23.300 1.00 87.19 78 ALA A C 1
ATOM 593 O O . ALA A 1 78 ? -17.273 -6.755 24.518 1.00 87.19 78 ALA A O 1
ATOM 594 N N . ALA A 1 79 ? -16.369 -7.794 22.749 1.00 88.12 79 ALA A N 1
ATOM 595 C CA . ALA A 1 79 ? -15.570 -8.754 23.508 1.00 88.12 79 ALA A CA 1
ATOM 596 C C . ALA A 1 79 ? -14.215 -8.196 23.997 1.00 88.12 79 ALA A C 1
ATOM 598 O O . ALA A 1 79 ? -13.469 -8.910 24.664 1.00 88.12 79 ALA A O 1
ATOM 599 N N . GLY A 1 80 ? -13.857 -6.949 23.660 1.00 84.75 80 GLY A N 1
ATOM 600 C CA . GLY A 1 80 ? -12.579 -6.337 24.047 1.00 84.75 80 GLY A CA 1
ATOM 601 C C . GLY A 1 80 ? -11.339 -6.937 23.366 1.00 84.75 80 GLY A C 1
ATOM 602 O O . GLY A 1 80 ? -10.215 -6.641 23.765 1.00 84.75 80 GLY A O 1
ATOM 603 N N . ILE A 1 81 ? -11.526 -7.758 22.329 1.00 83.56 81 ILE A N 1
ATOM 604 C CA . ILE A 1 81 ? -10.461 -8.424 21.554 1.00 83.56 81 ILE A CA 1
ATOM 605 C C . ILE A 1 81 ? -10.225 -7.764 20.188 1.00 83.56 81 ILE A C 1
ATOM 607 O O . ILE A 1 81 ? -9.547 -8.325 19.325 1.00 83.56 81 ILE A O 1
ATOM 611 N N . ALA A 1 82 ? -10.826 -6.596 19.954 1.00 82.06 82 ALA A N 1
ATOM 612 C CA . ALA A 1 82 ? -10.700 -5.866 18.703 1.00 82.06 82 ALA A CA 1
ATOM 613 C C . ALA A 1 82 ? -9.243 -5.560 18.358 1.00 82.06 82 ALA A C 1
ATOM 615 O O . ALA A 1 82 ? -8.424 -5.179 19.197 1.00 82.06 82 ALA A O 1
ATOM 616 N N . GLU A 1 83 ? -8.934 -5.697 17.072 1.00 76.75 83 GLU A N 1
ATOM 617 C CA . GLU A 1 83 ? -7.609 -5.392 16.568 1.00 76.75 83 GLU A CA 1
ATOM 618 C C . GLU A 1 83 ? -7.331 -3.889 16.701 1.00 76.75 83 GLU A C 1
ATOM 620 O O . GLU A 1 83 ? -8.206 -3.042 16.477 1.00 76.75 83 GLU A O 1
ATOM 625 N N . LYS A 1 84 ? -6.091 -3.544 17.065 1.00 79.19 84 LYS A N 1
ATOM 626 C CA . LYS A 1 84 ? -5.674 -2.149 17.246 1.00 79.19 84 LYS A CA 1
ATOM 627 C C . LYS A 1 84 ? -6.019 -1.325 15.999 1.00 79.19 84 LYS A C 1
ATOM 629 O O . LYS A 1 84 ? -5.890 -1.796 14.870 1.00 79.19 84 LYS A O 1
ATOM 634 N N . ARG A 1 85 ? -6.397 -0.057 16.204 1.00 84.56 85 ARG A N 1
ATOM 635 C CA . ARG A 1 85 ? -6.688 0.906 15.119 1.00 84.56 85 ARG A CA 1
ATOM 636 C C . ARG A 1 85 ? -7.826 0.440 14.187 1.00 84.56 85 ARG A C 1
ATOM 638 O O . ARG A 1 85 ? -7.797 0.739 12.995 1.00 84.56 85 ARG A O 1
ATOM 645 N N . SER A 1 86 ? -8.784 -0.339 14.699 1.00 83.44 86 SER A N 1
ATOM 646 C CA . SER A 1 86 ? -9.905 -0.909 13.928 1.00 83.44 86 SER A CA 1
ATOM 647 C C . SER A 1 86 ? -9.448 -1.681 12.674 1.00 83.44 86 SER A C 1
ATOM 649 O O . SER A 1 86 ? -10.070 -1.615 11.605 1.00 83.44 86 SER A O 1
ATOM 651 N N . GLY A 1 87 ? -8.307 -2.371 12.790 1.00 85.25 87 GLY A N 1
ATOM 652 C CA . GLY A 1 87 ? -7.691 -3.148 11.711 1.00 85.25 87 GLY A CA 1
ATOM 653 C C . GLY A 1 87 ? -6.906 -2.326 10.678 1.00 85.25 87 GLY A C 1
ATOM 654 O O . GLY A 1 87 ? -6.557 -2.855 9.622 1.00 85.25 87 GLY A O 1
ATOM 655 N N . ALA A 1 88 ? -6.642 -1.036 10.926 1.00 92.69 88 ALA A N 1
ATOM 656 C CA . ALA A 1 88 ? -5.809 -0.219 10.044 1.00 92.69 88 ALA A CA 1
ATOM 657 C C . ALA A 1 88 ? -4.326 -0.624 10.140 1.00 92.69 88 ALA A C 1
ATOM 659 O O . ALA A 1 88 ? -3.694 -0.539 11.198 1.00 92.69 88 ALA A O 1
ATOM 660 N N . ARG A 1 89 ? -3.758 -1.020 9.000 1.00 93.44 89 ARG A N 1
ATOM 661 C CA . ARG A 1 89 ? -2.412 -1.594 8.887 1.00 93.44 89 ARG A CA 1
ATOM 662 C C . ARG A 1 89 ? -1.321 -0.522 8.853 1.00 93.44 89 ARG A C 1
ATOM 664 O O . ARG A 1 89 ? -1.450 0.479 8.149 1.00 93.44 89 ARG A O 1
ATOM 671 N N . GLY A 1 90 ? -0.259 -0.721 9.628 1.00 95.44 90 GLY A N 1
ATOM 672 C CA . GLY A 1 90 ? 0.926 0.140 9.648 1.00 95.44 90 GLY A CA 1
ATOM 673 C C . GLY A 1 90 ? 2.062 -0.368 8.751 1.00 95.44 90 GLY A C 1
ATOM 674 O O . GLY A 1 90 ? 1.924 -1.426 8.130 1.00 95.44 90 GLY A O 1
ATOM 675 N N . PRO A 1 91 ? 3.192 0.362 8.687 1.00 96.50 91 PRO A N 1
ATOM 676 C CA . PRO A 1 91 ? 4.397 -0.066 7.972 1.00 96.50 91 PRO A CA 1
ATOM 677 C C . PRO A 1 91 ? 4.857 -1.483 8.332 1.00 96.50 91 PRO A C 1
ATOM 679 O O . PRO A 1 91 ? 5.261 -2.240 7.453 1.00 96.50 91 PRO A O 1
ATOM 682 N N . GLU A 1 92 ? 4.734 -1.858 9.606 1.00 95.06 92 GLU A N 1
ATOM 683 C CA . GLU A 1 92 ? 5.069 -3.177 10.137 1.00 95.06 92 GLU A CA 1
ATOM 684 C C . GLU A 1 92 ? 4.268 -4.300 9.459 1.00 95.06 92 GLU A C 1
ATOM 686 O O . GLU A 1 92 ? 4.814 -5.356 9.149 1.00 95.06 92 GLU A O 1
ATOM 691 N N . ASN A 1 93 ? 2.993 -4.050 9.147 1.00 93.56 93 ASN A N 1
ATOM 692 C CA . ASN A 1 93 ? 2.138 -5.013 8.456 1.00 93.56 93 ASN A CA 1
ATOM 693 C C . ASN A 1 93 ? 2.433 -5.074 6.953 1.00 93.56 93 ASN A C 1
ATOM 695 O O . ASN A 1 93 ? 2.251 -6.122 6.341 1.00 93.56 93 ASN A O 1
ATOM 699 N N . VAL A 1 94 ? 2.853 -3.954 6.355 1.00 95.06 94 VAL A N 1
ATOM 700 C CA . VAL A 1 94 ? 3.187 -3.874 4.926 1.00 95.06 94 VAL A CA 1
ATOM 701 C C . VAL A 1 94 ? 4.476 -4.646 4.652 1.00 95.06 94 VAL A C 1
ATOM 703 O O . VAL A 1 94 ? 4.498 -5.557 3.829 1.00 95.06 94 VAL A O 1
ATOM 706 N N . TRP A 1 95 ? 5.545 -4.324 5.378 1.00 96.25 95 TRP A N 1
ATOM 707 C CA . TRP A 1 95 ? 6.866 -4.898 5.126 1.00 96.25 95 TRP A CA 1
ATOM 708 C C . TRP A 1 95 ? 7.060 -6.270 5.763 1.00 96.25 95 TRP A C 1
ATOM 710 O O . TRP A 1 95 ? 7.805 -7.073 5.209 1.00 96.25 95 TRP A O 1
ATOM 720 N N . GLY A 1 96 ? 6.350 -6.582 6.853 1.00 93.62 96 GLY A N 1
ATOM 721 C CA . GLY A 1 96 ? 6.465 -7.873 7.536 1.00 93.62 96 GLY A CA 1
ATOM 722 C C . GLY A 1 96 ? 6.215 -9.077 6.623 1.00 93.62 96 GLY A C 1
ATOM 723 O O . GLY A 1 96 ? 6.899 -10.086 6.751 1.00 93.62 96 GLY A O 1
ATOM 724 N N . SER A 1 97 ? 5.290 -8.964 5.662 1.00 86.31 97 SER A N 1
ATOM 725 C CA . SER A 1 97 ? 5.039 -10.022 4.668 1.00 86.31 97 SER A CA 1
ATOM 726 C C . SER A 1 97 ? 5.745 -9.794 3.328 1.00 86.31 97 SER A C 1
ATOM 728 O O . SER A 1 97 ? 5.972 -10.753 2.597 1.00 86.31 97 SER A O 1
ATOM 730 N N . ALA A 1 98 ? 6.074 -8.546 2.976 1.00 94.00 98 ALA A N 1
ATOM 731 C CA . ALA A 1 98 ? 6.515 -8.198 1.623 1.00 94.00 98 ALA A CA 1
ATOM 732 C C . ALA A 1 98 ? 8.029 -7.987 1.467 1.00 94.00 98 ALA A C 1
ATOM 734 O O . ALA A 1 98 ? 8.517 -8.028 0.338 1.00 94.00 98 ALA A O 1
ATOM 735 N N . LEU A 1 99 ? 8.785 -7.751 2.548 1.00 95.44 99 LEU A N 1
ATOM 736 C CA . LEU A 1 99 ? 10.184 -7.306 2.461 1.00 95.44 99 LEU A CA 1
ATOM 737 C C . LEU A 1 99 ? 11.075 -8.289 1.697 1.00 95.44 99 LEU A C 1
ATOM 739 O O . LEU A 1 99 ? 11.719 -7.893 0.730 1.00 95.44 99 LEU A O 1
ATOM 743 N N . THR A 1 100 ? 11.076 -9.567 2.083 1.00 94.88 100 THR A N 1
ATOM 744 C CA . THR A 1 100 ? 11.898 -10.592 1.421 1.00 94.88 100 THR A CA 1
ATOM 745 C C . THR A 1 100 ? 11.552 -10.709 -0.060 1.00 94.88 100 THR A C 1
ATOM 747 O O . THR A 1 100 ? 12.445 -10.663 -0.900 1.00 94.88 100 THR A O 1
ATOM 750 N N . GLY A 1 101 ? 10.258 -10.772 -0.394 1.00 93.56 101 GLY A N 1
ATOM 751 C CA . GLY A 1 101 ? 9.806 -10.812 -1.786 1.00 93.56 101 GL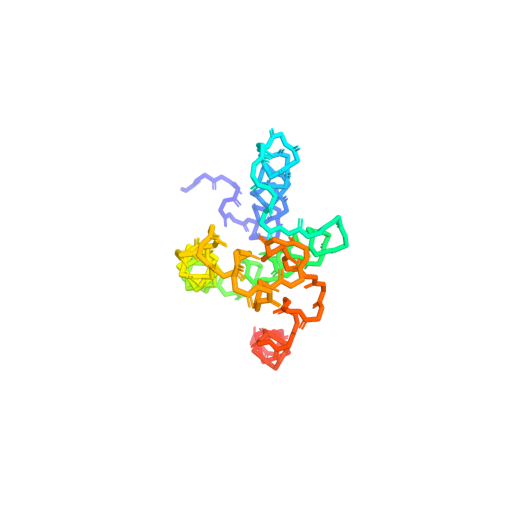Y A CA 1
ATOM 752 C C . GLY A 1 101 ? 10.213 -9.567 -2.578 1.00 93.56 101 GLY A C 1
ATOM 753 O O . GLY A 1 101 ? 10.602 -9.682 -3.735 1.00 93.56 101 GLY A O 1
ATOM 754 N N . THR A 1 102 ? 10.198 -8.392 -1.944 1.00 95.00 102 THR A N 1
ATOM 755 C CA . 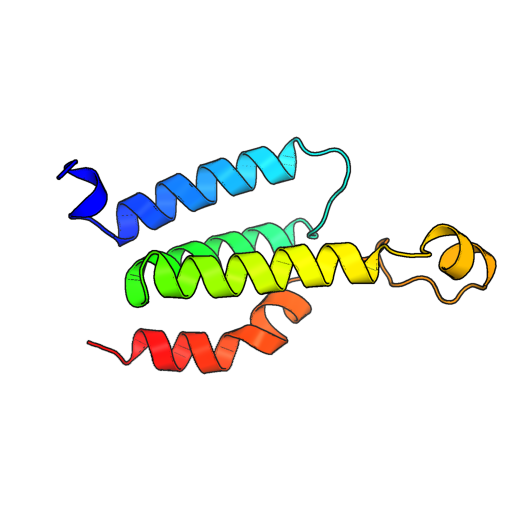THR A 1 102 ? 10.634 -7.131 -2.561 1.00 95.00 102 THR A CA 1
ATOM 756 C C . THR A 1 102 ? 12.130 -7.146 -2.867 1.00 95.00 102 THR A C 1
ATOM 758 O O . THR A 1 102 ? 12.528 -6.766 -3.963 1.00 95.00 102 THR A O 1
ATOM 761 N N . ILE A 1 103 ? 12.960 -7.619 -1.931 1.00 95.88 103 ILE A N 1
ATOM 762 C CA . ILE A 1 103 ? 14.409 -7.757 -2.143 1.00 95.88 103 ILE A CA 1
ATOM 763 C C . ILE A 1 103 ? 14.685 -8.735 -3.287 1.00 95.88 103 ILE A C 1
ATOM 765 O O . ILE A 1 103 ? 15.494 -8.433 -4.159 1.00 95.88 103 ILE A O 1
ATOM 769 N N . CYS A 1 104 ? 13.983 -9.872 -3.326 1.00 94.44 104 CYS A N 1
ATOM 770 C CA . CYS A 1 104 ? 14.095 -10.818 -4.432 1.00 94.44 104 CYS A CA 1
ATOM 771 C C . CYS A 1 104 ? 13.707 -10.171 -5.765 1.00 94.44 104 CYS A C 1
ATOM 773 O O . CYS A 1 104 ? 14.476 -10.275 -6.710 1.00 94.44 104 CYS A O 1
ATOM 775 N N . ALA A 1 105 ? 12.568 -9.471 -5.827 1.00 93.44 105 ALA A N 1
ATOM 776 C CA . ALA A 1 105 ? 12.080 -8.798 -7.032 1.00 93.44 105 ALA A CA 1
ATOM 777 C C . ALA A 1 105 ? 13.063 -7.746 -7.567 1.00 93.44 105 ALA A C 1
ATOM 779 O O . ALA A 1 105 ? 13.265 -7.641 -8.771 1.00 93.44 105 ALA A O 1
ATOM 780 N N . LEU A 1 106 ? 13.723 -7.008 -6.672 1.00 92.75 106 LEU A N 1
ATOM 781 C CA . LEU A 1 106 ? 14.771 -6.047 -7.020 1.00 92.75 106 LEU A CA 1
ATOM 782 C C . LEU A 1 106 ? 16.065 -6.699 -7.525 1.00 92.75 106 LEU A C 1
ATOM 784 O O . LEU A 1 106 ? 16.916 -5.981 -8.035 1.00 92.75 106 LEU A O 1
ATOM 788 N N . GLY A 1 107 ? 16.243 -8.010 -7.368 1.00 91.00 107 GLY A N 1
ATOM 789 C CA . GLY A 1 107 ? 17.375 -8.758 -7.918 1.00 91.00 107 GLY A CA 1
ATOM 790 C C . GLY A 1 107 ? 17.090 -9.406 -9.275 1.00 91.00 107 GLY A C 1
ATOM 791 O O . GLY A 1 107 ? 17.984 -10.035 -9.832 1.00 91.00 107 GLY A O 1
ATOM 792 N N . ILE A 1 108 ? 15.863 -9.285 -9.793 1.00 81.69 108 ILE A N 1
ATOM 793 C CA . ILE A 1 108 ? 15.458 -9.855 -11.081 1.00 81.69 108 ILE A CA 1
ATOM 794 C C . ILE A 1 108 ? 15.704 -8.793 -12.155 1.00 81.69 108 ILE A C 1
ATOM 796 O O . ILE A 1 108 ? 14.861 -7.922 -12.360 1.00 81.69 108 ILE A O 1
ATOM 800 N N . TRP A 1 109 ? 16.864 -8.841 -12.805 1.00 65.56 109 TRP A N 1
ATOM 801 C CA . TRP A 1 109 ? 17.207 -7.975 -13.937 1.00 65.56 109 TRP A CA 1
ATOM 802 C C . TRP A 1 109 ? 17.997 -8.757 -14.977 1.00 65.56 109 TRP A C 1
ATOM 804 O O . TRP A 1 109 ? 18.921 -9.497 -14.569 1.00 65.56 109 TRP A O 1
#